Protein AF-A0A659RE46-F1 (afdb_monomer_lite)

Organism: NCBI:txid1960126

Foldseek 3Di:
DDPPDPPVRVVVVLVVCVVVVQWDWDADPVVRDIDIDGPVVVVD

Radius of gyration: 12.85 Å; chains: 1; bounding box: 26×21×35 Å

pLDDT: mean 84.59, std 11.34, range [50.0, 92.69]

Structure (mmCIF, N/CA/C/O backbone):
data_AF-A0A659RE46-F1
#
_entry.id   AF-A0A659RE46-F1
#
loop_
_atom_site.group_PDB
_atom_site.id
_atom_site.type_symbol
_atom_site.label_atom_id
_atom_site.label_alt_id
_atom_site.label_comp_id
_atom_site.label_asym_id
_atom_site.label_entity_id
_atom_site.label_seq_id
_atom_site.pdbx_PDB_ins_code
_atom_site.Cartn_x
_atom_site.Cartn_y
_atom_site.Cartn_z
_atom_site.occupancy
_atom_site.B_iso_or_equiv
_atom_site.auth_seq_id
_atom_site.auth_comp_id
_atom_site.auth_asym_id
_atom_site.auth_atom_id
_atom_site.pdbx_PDB_model_num
ATOM 1 N N . GLY A 1 1 ? -6.115 9.213 25.897 1.00 54.25 1 GLY A N 1
ATOM 2 C CA . GLY A 1 1 ? -6.825 9.636 24.680 1.00 54.25 1 GLY A CA 1
ATOM 3 C C . GLY A 1 1 ? -6.329 8.758 23.572 1.00 54.25 1 GLY A C 1
ATOM 4 O O . GLY A 1 1 ? -5.391 9.146 22.909 1.00 54.25 1 GLY A O 1
ATOM 5 N N . GLU A 1 2 ? -6.854 7.544 23.469 1.00 50.00 2 GLU A N 1
ATOM 6 C CA . GLU A 1 2 ? -6.184 6.462 22.743 1.00 50.00 2 GLU A CA 1
ATOM 7 C C . GLU A 1 2 ? -7.221 5.419 22.338 1.00 50.00 2 GLU A C 1
ATOM 9 O O . GLU A 1 2 ? -7.440 4.432 23.027 1.00 50.00 2 GLU A O 1
ATOM 14 N N . HIS A 1 3 ? -7.894 5.647 21.220 1.00 57.34 3 HIS A N 1
ATOM 15 C CA . HIS A 1 3 ? -8.377 4.518 20.438 1.00 57.34 3 HIS A CA 1
ATOM 16 C C . HIS A 1 3 ? -7.590 4.561 19.139 1.00 57.34 3 HIS A C 1
ATOM 18 O O . HIS A 1 3 ? -8.093 4.950 18.085 1.00 57.34 3 HIS A O 1
ATOM 24 N N . GLU A 1 4 ? -6.294 4.253 19.248 1.00 66.12 4 GLU A N 1
ATOM 25 C CA . GLU A 1 4 ? -5.533 3.840 18.080 1.00 66.12 4 GLU A CA 1
ATOM 26 C C . GLU A 1 4 ? -6.297 2.677 17.459 1.00 66.12 4 GLU A C 1
ATOM 28 O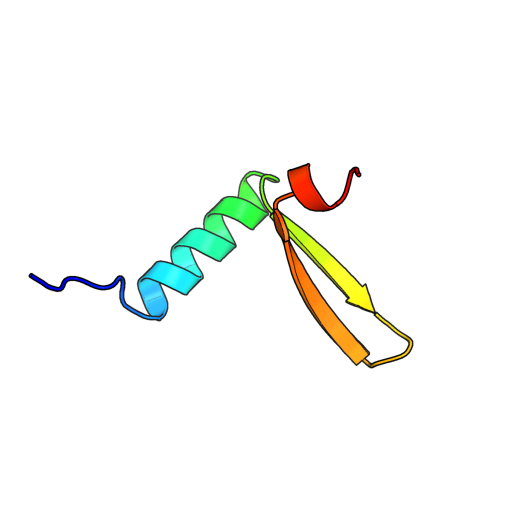 O . GLU A 1 4 ? -6.612 1.700 18.141 1.00 66.12 4 GLU A O 1
ATOM 33 N N . ARG A 1 5 ? -6.675 2.819 16.185 1.00 71.19 5 ARG A N 1
ATOM 34 C CA . ARG A 1 5 ? -7.417 1.776 15.476 1.00 71.19 5 ARG A CA 1
ATOM 35 C C . ARG A 1 5 ? -6.725 0.436 1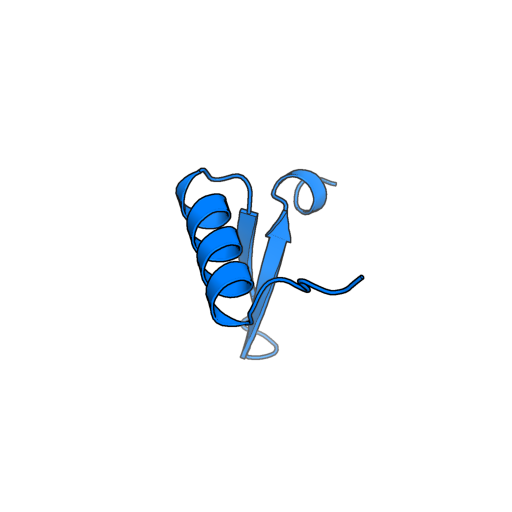5.698 1.00 71.19 5 ARG A C 1
ATOM 37 O O . ARG A 1 5 ? -5.504 0.350 15.511 1.00 71.19 5 ARG A O 1
ATOM 44 N N . SER A 1 6 ? -7.490 -0.587 16.081 1.00 84.88 6 SER A N 1
ATOM 45 C CA . SER A 1 6 ? -6.938 -1.930 16.249 1.00 84.88 6 SER A CA 1
ATOM 46 C C . SER A 1 6 ? -6.277 -2.376 14.944 1.00 84.88 6 SER A C 1
ATOM 48 O O . SER A 1 6 ? -6.592 -1.872 13.859 1.00 84.88 6 SER A O 1
ATOM 50 N N . LEU A 1 7 ? -5.346 -3.328 15.025 1.00 85.06 7 LEU A N 1
ATOM 51 C CA . LEU A 1 7 ? -4.719 -3.889 13.827 1.00 85.06 7 LEU A CA 1
ATOM 52 C C . LEU A 1 7 ? -5.786 -4.368 12.825 1.00 85.06 7 LEU A C 1
ATOM 54 O O . LEU A 1 7 ? -5.665 -4.136 11.627 1.00 85.06 7 LEU A O 1
ATOM 58 N N . GLU A 1 8 ? -6.873 -4.953 13.325 1.00 87.94 8 GLU A N 1
ATOM 59 C CA . GLU A 1 8 ? -7.994 -5.438 12.518 1.00 87.94 8 GLU A CA 1
ATOM 60 C C . GLU A 1 8 ? -8.730 -4.296 11.816 1.00 87.94 8 GLU A C 1
ATOM 62 O O . GLU A 1 8 ? -9.059 -4.412 10.637 1.00 87.94 8 GLU A O 1
ATOM 67 N N . GLN A 1 9 ? -8.942 -3.171 12.505 1.00 88.06 9 GLN A N 1
ATOM 68 C CA . GLN A 1 9 ? -9.543 -1.976 11.912 1.00 88.06 9 GLN A CA 1
ATOM 69 C C . GLN A 1 9 ? -8.638 -1.379 10.832 1.00 88.06 9 GLN A C 1
ATOM 71 O O . GLN A 1 9 ? -9.119 -1.030 9.757 1.00 88.06 9 GLN A O 1
ATOM 76 N N . LYS A 1 10 ? -7.321 -1.336 11.067 1.00 87.25 10 LYS A N 1
ATOM 77 C CA . LYS A 1 10 ? -6.344 -0.894 10.058 1.00 87.25 10 LYS A CA 1
ATOM 78 C C . LYS A 1 10 ? -6.370 -1.808 8.826 1.00 87.25 10 LYS A C 1
ATOM 80 O O . LYS A 1 10 ? -6.377 -1.319 7.700 1.00 87.25 10 LYS A O 1
ATOM 85 N N . VAL A 1 11 ? -6.454 -3.125 9.021 1.00 89.62 11 VAL A N 1
ATOM 86 C CA . VAL A 1 11 ? -6.579 -4.101 7.924 1.00 89.62 11 VAL A CA 1
ATOM 87 C C . VAL A 1 11 ? -7.901 -3.932 7.173 1.00 89.62 11 VAL A C 1
ATOM 89 O O . VAL A 1 11 ? -7.917 -3.999 5.943 1.00 89.62 11 VAL A O 1
ATOM 92 N N . ALA A 1 12 ? -9.007 -3.702 7.883 1.00 91.19 12 ALA A N 1
ATOM 93 C CA . ALA A 1 12 ? -10.311 -3.463 7.274 1.00 91.19 12 ALA A CA 1
ATOM 94 C C . ALA A 1 12 ? -10.313 -2.186 6.420 1.00 91.19 12 ALA A C 1
ATOM 96 O O . ALA A 1 12 ? -10.811 -2.206 5.294 1.00 91.19 12 ALA A O 1
ATOM 97 N N . ASP A 1 13 ? -9.689 -1.113 6.909 1.00 89.12 13 ASP A N 1
ATOM 98 C CA . ASP A 1 13 ? -9.540 0.143 6.173 1.00 89.12 13 ASP A CA 1
ATOM 99 C C . ASP A 1 13 ? -8.719 -0.047 4.891 1.00 89.12 13 ASP A C 1
ATOM 101 O O . ASP A 1 13 ? -9.141 0.391 3.820 1.00 89.12 13 ASP A O 1
ATOM 105 N N . VAL A 1 14 ? -7.586 -0.754 4.968 1.00 88.69 14 VAL A N 1
ATOM 106 C CA . VAL A 1 14 ? -6.748 -1.050 3.793 1.00 88.69 14 VAL A CA 1
ATOM 107 C C . VAL A 1 14 ? -7.515 -1.894 2.775 1.00 88.69 14 VAL A C 1
ATOM 109 O O . VAL A 1 14 ? -7.519 -1.573 1.588 1.00 88.69 14 VAL A O 1
ATOM 112 N N . LYS A 1 15 ? -8.228 -2.937 3.220 1.00 90.94 15 LYS A N 1
ATOM 113 C CA . LYS A 1 15 ? -9.073 -3.757 2.334 1.00 90.94 15 LYS A CA 1
ATOM 114 C C . LYS A 1 15 ? -10.145 -2.918 1.645 1.00 90.94 15 LYS A C 1
ATOM 116 O O . LYS A 1 15 ? -10.352 -3.072 0.444 1.00 90.94 15 LYS A O 1
ATOM 121 N N . ARG A 1 16 ? -10.794 -2.014 2.381 1.00 92.69 16 ARG A N 1
ATOM 122 C CA . ARG A 1 16 ? -11.812 -1.117 1.830 1.00 92.69 16 ARG A CA 1
ATOM 123 C C . ARG A 1 16 ? -11.229 -0.177 0.773 1.00 92.69 16 ARG A C 1
ATOM 125 O O . ARG A 1 16 ? -11.844 -0.012 -0.274 1.00 92.69 16 ARG A O 1
ATOM 132 N N . GLN A 1 17 ? -10.045 0.388 1.011 1.00 90.00 17 GLN A N 1
ATOM 133 C CA . GLN A 1 17 ? -9.359 1.260 0.046 1.00 90.00 17 GLN A CA 1
ATOM 134 C C . GLN A 1 17 ? -8.908 0.507 -1.211 1.00 90.00 17 GLN A C 1
ATOM 136 O O . GLN A 1 17 ? -8.967 1.047 -2.315 1.00 90.00 17 GLN A O 1
ATOM 141 N N . LEU A 1 18 ? -8.477 -0.749 -1.065 1.00 90.19 18 LEU A N 1
ATOM 142 C CA . LEU A 1 18 ? -8.165 -1.614 -2.204 1.00 90.19 18 LEU A CA 1
ATOM 143 C C . LEU A 1 18 ? -9.428 -1.915 -3.026 1.00 90.19 18 LEU A C 1
ATOM 145 O O . LEU A 1 18 ? -9.399 -1.817 -4.249 1.00 90.19 18 LEU A O 1
ATOM 149 N N . GLN A 1 19 ? -10.551 -2.216 -2.364 1.00 90.56 19 GLN A N 1
ATOM 150 C CA . GLN A 1 19 ? -11.841 -2.460 -3.022 1.00 90.56 19 GLN A CA 1
ATOM 151 C C . GLN A 1 19 ? -12.401 -1.216 -3.724 1.00 90.56 19 GLN A C 1
ATOM 153 O O . GLN A 1 19 ? -12.988 -1.344 -4.796 1.00 90.56 19 GLN A O 1
ATOM 158 N N . SER A 1 20 ? -12.219 -0.018 -3.156 1.00 91.19 20 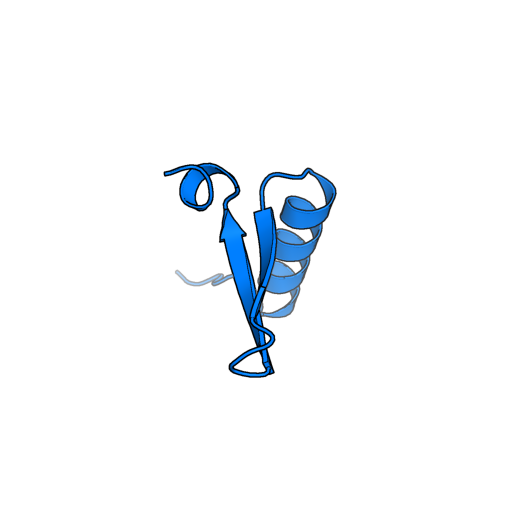SER A N 1
ATOM 159 C CA . SER A 1 20 ? -12.643 1.239 -3.790 1.00 91.19 20 SER A CA 1
ATOM 160 C C . SER A 1 20 ? -11.697 1.713 -4.901 1.00 91.19 20 SER A C 1
ATOM 162 O O . SER A 1 20 ? -12.033 2.636 -5.643 1.00 91.19 20 SER A O 1
ATOM 164 N N . GLY A 1 21 ? -10.524 1.086 -5.048 1.00 88.94 21 GLY A N 1
ATOM 165 C CA . GLY A 1 21 ? -9.492 1.487 -6.005 1.00 88.94 21 GLY A CA 1
ATOM 166 C C . GLY A 1 21 ? -8.720 2.746 -5.592 1.00 88.94 21 GLY A C 1
ATOM 167 O O . GLY A 1 21 ? -8.065 3.365 -6.434 1.00 88.94 21 GLY A O 1
ATOM 168 N N . GLU A 1 22 ? -8.801 3.141 -4.319 1.00 89.62 22 GLU A N 1
ATOM 169 C CA . GLU A 1 22 ? -8.034 4.241 -3.722 1.00 89.62 22 GLU A CA 1
ATOM 170 C C . GLU A 1 22 ? -6.606 3.833 -3.353 1.00 89.62 22 GLU A C 1
ATOM 172 O O . GLU A 1 22 ? -5.718 4.686 -3.343 1.00 89.62 22 GLU A O 1
ATOM 177 N N . ALA A 1 23 ? -6.373 2.547 -3.094 1.00 91.19 23 ALA A N 1
ATOM 178 C CA . ALA A 1 23 ? -5.053 1.961 -2.892 1.00 91.19 23 ALA A CA 1
ATOM 179 C C . ALA A 1 23 ? -4.722 0.979 -4.022 1.00 91.19 23 ALA A C 1
ATOM 181 O O . ALA A 1 23 ? -5.608 0.336 -4.585 1.00 91.19 23 ALA A O 1
ATOM 182 N N . VAL A 1 24 ? -3.438 0.864 -4.349 1.00 90.38 24 VAL A N 1
ATOM 183 C CA . VAL A 1 24 ? -2.908 -0.080 -5.336 1.00 90.38 24 VAL A CA 1
ATOM 184 C C . VAL A 1 24 ? -1.894 -1.003 -4.675 1.00 90.38 24 VAL A C 1
ATOM 186 O O . VAL A 1 24 ? -1.150 -0.595 -3.780 1.00 90.38 24 VAL A O 1
ATOM 189 N N . LEU A 1 25 ? -1.888 -2.256 -5.123 1.00 91.38 25 LEU A N 1
ATOM 190 C CA . LEU A 1 25 ? -0.926 -3.266 -4.710 1.00 91.38 25 LEU A CA 1
ATOM 191 C C . LEU A 1 25 ? 0.120 -3.407 -5.813 1.00 91.38 25 LEU A C 1
ATOM 193 O O . LEU A 1 25 ? -0.218 -3.697 -6.959 1.00 91.38 25 LEU A O 1
ATOM 197 N N . VAL A 1 26 ? 1.378 -3.178 -5.458 1.00 89.88 26 VAL A N 1
ATOM 198 C CA . VAL A 1 26 ? 2.522 -3.276 -6.361 1.00 89.88 26 VAL A CA 1
ATOM 199 C C . VAL A 1 26 ? 3.355 -4.472 -5.930 1.00 89.88 26 VAL A C 1
ATOM 201 O O . VAL A 1 26 ? 3.859 -4.513 -4.808 1.00 89.88 26 VAL A O 1
ATOM 204 N N . TRP A 1 27 ? 3.486 -5.447 -6.823 1.00 90.94 27 TRP A N 1
ATOM 205 C CA . TRP A 1 27 ? 4.373 -6.588 -6.635 1.00 90.94 27 TRP A CA 1
ATOM 206 C C . TRP A 1 27 ? 5.730 -6.293 -7.268 1.00 90.94 27 TRP A C 1
ATOM 208 O O . TRP A 1 27 ? 5.802 -5.906 -8.435 1.00 90.94 27 TRP A O 1
ATOM 218 N N . SER A 1 28 ? 6.804 -6.466 -6.501 1.00 91.12 28 SER A N 1
ATOM 219 C CA . SER A 1 28 ? 8.167 -6.427 -7.022 1.00 91.12 28 SER A CA 1
ATOM 220 C C . SER A 1 28 ? 8.675 -7.854 -7.163 1.00 91.12 28 SER A C 1
ATOM 222 O O . SER A 1 28 ? 9.008 -8.485 -6.164 1.00 91.12 28 SER A O 1
ATOM 224 N N . GLU A 1 29 ? 8.758 -8.351 -8.397 1.00 90.56 29 GLU A N 1
ATOM 225 C CA . GLU A 1 29 ? 9.311 -9.685 -8.680 1.00 90.56 29 GLU A CA 1
ATOM 226 C C . GLU A 1 29 ? 10.782 -9.790 -8.269 1.00 90.56 29 GLU A C 1
ATOM 228 O O . GLU A 1 29 ? 11.209 -10.818 -7.761 1.00 90.56 29 GLU A O 1
ATOM 233 N N . LEU A 1 30 ? 11.542 -8.700 -8.420 1.00 89.88 30 LEU A N 1
ATOM 234 C CA . LEU A 1 30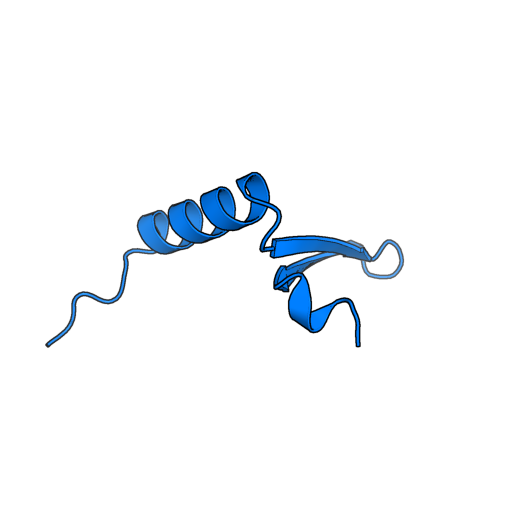 ? 12.975 -8.663 -8.125 1.00 89.88 30 LEU A CA 1
ATOM 235 C C . LEU A 1 30 ? 13.299 -8.934 -6.648 1.00 89.88 30 LEU A C 1
ATOM 237 O O . LEU A 1 30 ? 14.333 -9.520 -6.347 1.00 89.88 30 LEU A O 1
ATOM 241 N N . HIS A 1 31 ? 12.438 -8.479 -5.738 1.00 89.00 31 HIS A N 1
ATOM 242 C CA . HIS A 1 31 ? 12.645 -8.605 -4.293 1.00 89.00 31 HIS A CA 1
ATOM 243 C C . HIS A 1 31 ? 11.598 -9.502 -3.621 1.00 89.00 31 HIS A C 1
ATOM 245 O O . HIS A 1 31 ? 11.610 -9.609 -2.400 1.00 89.00 31 HIS A O 1
ATOM 251 N N . GLU A 1 32 ? 10.670 -10.083 -4.389 1.00 92.06 32 GLU A N 1
ATOM 252 C CA . GLU A 1 32 ? 9.522 -10.858 -3.893 1.00 92.06 32 GLU A CA 1
ATOM 253 C C . GLU A 1 32 ? 8.730 -10.123 -2.792 1.00 92.06 32 GLU A C 1
ATOM 255 O O . GLU A 1 32 ? 8.368 -10.682 -1.756 1.00 92.06 32 GLU A O 1
ATOM 260 N N . THR A 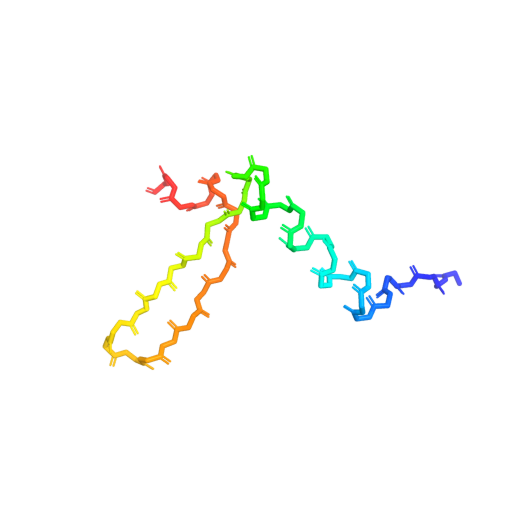1 33 ? 8.469 -8.827 -3.004 1.00 91.75 33 THR A N 1
ATOM 261 C CA . THR A 1 33 ? 7.796 -7.962 -2.018 1.00 91.75 33 THR A CA 1
ATOM 262 C C . THR A 1 33 ? 6.465 -7.414 -2.520 1.00 91.75 33 THR A C 1
ATOM 264 O O . THR A 1 33 ? 6.302 -7.081 -3.696 1.00 91.75 33 THR A O 1
ATOM 267 N N . VAL A 1 34 ? 5.520 -7.259 -1.586 1.00 90.31 34 VAL A N 1
ATOM 268 C CA . VAL A 1 34 ? 4.253 -6.546 -1.789 1.00 90.31 34 VAL A CA 1
ATOM 269 C C . VAL A 1 34 ? 4.361 -5.151 -1.187 1.00 90.31 34 VAL A C 1
ATOM 271 O O . VAL A 1 34 ? 4.581 -5.014 0.014 1.00 90.31 34 VAL A O 1
ATOM 274 N N . ASN A 1 35 ? 4.107 -4.123 -1.989 1.00 89.81 35 ASN A N 1
ATOM 275 C CA . ASN A 1 35 ? 3.882 -2.768 -1.502 1.00 89.81 35 ASN A CA 1
ATOM 276 C C . ASN A 1 35 ? 2.415 -2.381 -1.680 1.00 89.81 35 ASN A C 1
ATOM 278 O O . ASN A 1 35 ? 1.817 -2.635 -2.724 1.00 89.81 35 ASN A O 1
ATOM 282 N N . ILE A 1 36 ? 1.839 -1.743 -0.664 1.00 89.56 36 ILE A N 1
ATOM 283 C CA . ILE A 1 36 ? 0.491 -1.175 -0.720 1.00 89.56 36 ILE A CA 1
ATOM 284 C C . ILE A 1 36 ? 0.643 0.331 -0.575 1.00 89.56 36 ILE A C 1
ATOM 286 O O . ILE A 1 36 ? 1.180 0.805 0.424 1.00 89.56 36 ILE A O 1
ATOM 290 N N . MET A 1 37 ? 0.179 1.080 -1.569 1.00 90.94 37 MET A N 1
ATOM 291 C CA . MET A 1 37 ? 0.283 2.538 -1.571 1.00 90.94 37 MET A CA 1
ATOM 292 C C . MET A 1 37 ? -1.001 3.180 -2.098 1.00 90.94 37 MET A C 1
ATOM 294 O O . MET A 1 37 ? -1.706 2.569 -2.907 1.00 90.94 37 MET A O 1
ATOM 298 N N . PRO A 1 38 ? -1.334 4.411 -1.678 1.00 89.06 38 PRO A N 1
ATOM 299 C CA . PRO A 1 38 ? -2.438 5.151 -2.269 1.00 89.06 38 PRO A CA 1
ATOM 300 C C . PRO A 1 38 ? -2.223 5.325 -3.774 1.00 89.06 38 PRO A C 1
ATOM 302 O O . PRO A 1 38 ? -1.137 5.683 -4.226 1.00 89.06 38 PRO A O 1
ATOM 305 N N . LYS A 1 39 ? -3.282 5.166 -4.568 1.00 86.25 39 LYS A N 1
ATOM 306 C CA . LYS A 1 39 ? -3.257 5.327 -6.029 1.00 86.25 39 LYS A CA 1
ATOM 307 C C . LYS A 1 39 ? -2.724 6.691 -6.475 1.00 86.25 39 LYS A C 1
ATOM 309 O O . LYS A 1 39 ? -2.168 6.802 -7.563 1.00 86.25 39 LYS A O 1
ATOM 314 N N . LYS A 1 40 ? -2.898 7.724 -5.643 1.00 86.06 40 LYS A N 1
ATOM 315 C CA . LYS A 1 40 ? -2.349 9.068 -5.878 1.00 86.06 40 LYS A CA 1
ATOM 316 C C . LYS A 1 40 ? -0.818 9.070 -5.900 1.00 86.06 40 LYS A C 1
ATOM 318 O O . LYS A 1 40 ? -0.252 9.739 -6.745 1.00 86.06 40 LYS A O 1
ATOM 323 N N . GLN A 1 41 ? -0.186 8.291 -5.024 1.00 83.25 41 GLN A N 1
ATOM 324 C CA . GLN A 1 41 ? 1.270 8.200 -4.899 1.00 83.25 41 GLN A CA 1
ATOM 325 C C . GLN A 1 41 ? 1.904 7.336 -5.999 1.00 83.25 41 GLN A C 1
ATOM 327 O O . GLN A 1 41 ? 3.069 7.509 -6.317 1.00 83.25 41 GLN A O 1
ATOM 332 N N . PHE A 1 42 ? 1.145 6.417 -6.603 1.00 82.25 42 PHE A N 1
ATO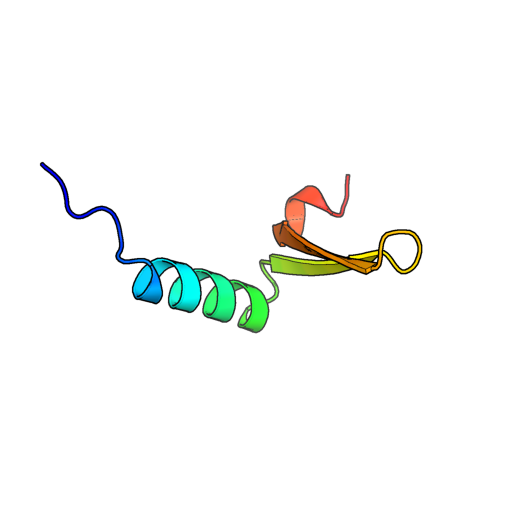M 333 C CA . PHE A 1 42 ? 1.628 5.589 -7.715 1.00 82.25 42 PHE A CA 1
ATOM 334 C C . PHE A 1 42 ? 1.704 6.335 -9.063 1.00 82.25 42 PHE A C 1
ATOM 336 O O . PHE A 1 42 ? 2.332 5.846 -9.994 1.00 82.25 42 PHE A O 1
ATOM 343 N N . ARG A 1 43 ? 1.007 7.472 -9.216 1.00 68.50 43 ARG A N 1
ATOM 344 C CA . ARG A 1 43 ? 0.879 8.199 -10.498 1.00 68.50 43 ARG A CA 1
ATOM 345 C C . ARG A 1 43 ? 1.790 9.429 -10.624 1.00 68.50 43 ARG A C 1
ATOM 347 O O . ARG A 1 43 ? 1.584 10.198 -11.562 1.00 68.50 43 ARG A O 1
ATOM 354 N N . GLU A 1 44 ? 2.743 9.610 -9.716 1.00 52.78 44 GLU A N 1
ATOM 355 C CA . GLU A 1 44 ? 3.842 10.585 -9.837 1.00 52.78 44 GLU A CA 1
ATOM 356 C C . GLU A 1 44 ? 5.118 9.884 -10.308 1.00 52.78 44 GLU A C 1
ATOM 358 O O . GLU A 1 44 ? 5.826 10.482 -11.148 1.00 52.78 44 GLU A O 1
#

Secondary structure (DSSP, 8-state):
---PPPHHHHHHHHHHHHHHTSEEEEEETTTTEEEEEEHHHHT-

InterPro domains:
  IPR010648 Uncharacterised protein family UPF0270 [PF06794] (1-41)
  IPR036685 YehU-like superfamily [G3DSA:1.10.10.610] (1-44)
  IPR036685 YehU-like superfamily [SSF118001] (2-43)

Sequence (44 aa):
GEHERSLEQKVADVKRQLQSGEAVLVWSELHETVNIMPKKQFRE